Protein AF-A0A6M4ARX1-F1 (afdb_monomer_lite)

Sequence (76 aa):
MNSIHDWTARRSGEGITIDGRTADGSKIKLRYVRSIESDMPDPIATTMDGIRYLLSCQPCPAGRASDAESPAAKAA

Structure (mmCIF, N/CA/C/O backbone):
data_AF-A0A6M4ARX1-F1
#
_entry.id   AF-A0A6M4ARX1-F1
#
loop_
_atom_site.group_PDB
_atom_site.id
_atom_site.type_symbol
_atom_site.label_atom_id
_atom_site.label_alt_id
_atom_site.label_comp_id
_atom_site.label_asym_id
_atom_site.label_entity_id
_atom_site.label_seq_id
_atom_site.pdbx_PDB_ins_code
_atom_site.Cartn_x
_atom_site.Cartn_y
_atom_site.Cartn_z
_atom_site.occupancy
_atom_site.B_iso_or_equiv
_atom_site.auth_seq_id
_atom_site.auth_comp_id
_atom_site.auth_asym_id
_atom_site.auth_atom_id
_atom_site.pdbx_PDB_model_num
ATOM 1 N N . MET A 1 1 ? 3.109 12.407 -4.387 1.00 74.38 1 MET A N 1
ATOM 2 C CA . MET A 1 1 ? 2.222 11.460 -3.675 1.00 74.38 1 MET A CA 1
ATOM 3 C C . MET A 1 1 ? 2.966 10.139 -3.559 1.00 74.38 1 MET A C 1
ATOM 5 O O . MET A 1 1 ? 3.681 9.816 -4.498 1.00 74.38 1 MET A O 1
ATOM 9 N N . ASN A 1 2 ? 2.888 9.439 -2.424 1.00 86.50 2 ASN A N 1
ATOM 10 C CA . ASN A 1 2 ? 3.592 8.163 -2.247 1.00 86.50 2 ASN A CA 1
ATOM 11 C C . ASN A 1 2 ? 2.906 7.076 -3.079 1.00 86.50 2 ASN A C 1
ATOM 13 O O . ASN A 1 2 ? 1.677 7.025 -3.085 1.00 86.50 2 ASN A O 1
ATOM 17 N N . SER A 1 3 ? 3.682 6.211 -3.729 1.00 90.12 3 SER A N 1
ATOM 18 C CA . SER A 1 3 ? 3.154 5.117 -4.550 1.00 90.12 3 SER A CA 1
ATOM 19 C C . SER A 1 3 ? 3.596 3.765 -4.009 1.00 90.12 3 SER A C 1
ATOM 21 O O . SER A 1 3 ? 4.739 3.611 -3.571 1.00 90.12 3 SER A O 1
ATOM 23 N N . ILE A 1 4 ? 2.687 2.795 -4.054 1.00 92.56 4 ILE A N 1
ATOM 24 C CA . ILE A 1 4 ? 2.949 1.394 -3.742 1.00 92.56 4 ILE A CA 1
ATOM 25 C C . ILE A 1 4 ? 2.647 0.572 -4.989 1.00 92.56 4 ILE A C 1
ATOM 27 O O . ILE A 1 4 ? 1.533 0.600 -5.502 1.00 92.56 4 ILE A O 1
ATOM 31 N N . HIS A 1 5 ? 3.654 -0.150 -5.452 1.00 91.62 5 HIS A N 1
ATOM 32 C CA . HIS A 1 5 ? 3.610 -1.078 -6.572 1.00 91.62 5 HIS A CA 1
ATOM 33 C C . HIS A 1 5 ? 3.469 -2.514 -6.069 1.00 91.62 5 HIS A C 1
ATOM 35 O O . HIS A 1 5 ? 3.758 -2.789 -4.898 1.00 91.62 5 HIS A O 1
ATOM 41 N N . ASP A 1 6 ? 3.064 -3.424 -6.958 1.00 90.44 6 ASP A N 1
ATOM 42 C CA . ASP A 1 6 ? 2.983 -4.870 -6.691 1.00 90.44 6 ASP A CA 1
ATOM 43 C C . ASP A 1 6 ? 2.265 -5.180 -5.366 1.00 90.44 6 ASP A C 1
ATOM 45 O O . ASP A 1 6 ? 2.727 -5.970 -4.536 1.00 90.44 6 ASP A O 1
ATOM 49 N N . TRP A 1 7 ? 1.175 -4.455 -5.114 1.00 91.88 7 TRP A N 1
ATOM 50 C CA . TRP A 1 7 ? 0.544 -4.409 -3.807 1.00 91.88 7 TRP A CA 1
ATOM 51 C C . TRP A 1 7 ? -0.531 -5.482 -3.649 1.00 91.88 7 TRP A C 1
ATOM 53 O O . TRP A 1 7 ? -1.205 -5.887 -4.594 1.00 91.88 7 TRP A O 1
ATOM 63 N N . THR A 1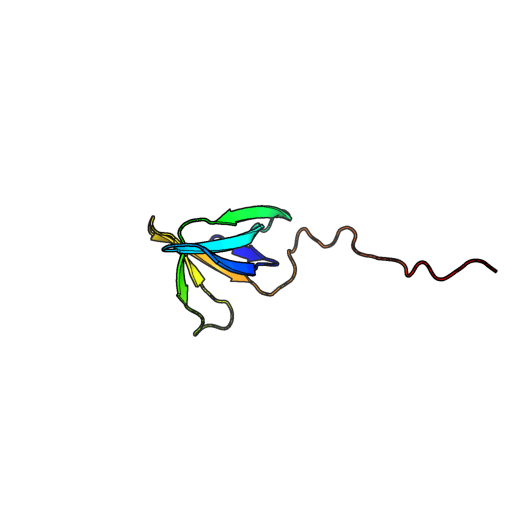 8 ? -0.731 -5.909 -2.408 1.00 91.81 8 THR A N 1
ATOM 64 C CA . THR A 1 8 ? -1.835 -6.777 -2.004 1.00 91.81 8 THR A CA 1
ATOM 65 C C . THR A 1 8 ? -2.474 -6.191 -0.755 1.00 91.81 8 THR A C 1
ATOM 67 O O . THR A 1 8 ? -1.772 -5.762 0.164 1.00 91.81 8 THR A O 1
ATOM 70 N N . ALA A 1 9 ? -3.803 -6.156 -0.712 1.00 92.12 9 ALA A N 1
ATOM 71 C CA . ALA A 1 9 ? -4.542 -5.748 0.473 1.00 92.12 9 ALA A CA 1
ATOM 72 C C . ALA A 1 9 ? -5.181 -6.964 1.140 1.00 92.12 9 ALA A C 1
ATOM 74 O O . ALA A 1 9 ? -5.799 -7.807 0.494 1.00 92.12 9 ALA A O 1
ATOM 75 N N . ARG A 1 10 ? -5.068 -7.023 2.463 1.00 91.44 10 ARG A N 1
ATOM 76 C CA . ARG A 1 10 ? -5.689 -8.047 3.303 1.00 91.44 10 ARG A CA 1
ATOM 77 C C . ARG A 1 10 ? -6.380 -7.382 4.477 1.00 91.44 10 ARG A C 1
ATOM 79 O O . ARG A 1 10 ? -5.799 -6.532 5.156 1.00 91.44 10 ARG A O 1
ATOM 86 N N . ARG A 1 11 ? -7.619 -7.782 4.745 1.00 85.94 11 ARG A N 1
ATOM 87 C CA . ARG A 1 11 ? -8.319 -7.353 5.957 1.00 85.94 11 ARG A CA 1
ATOM 88 C C . ARG A 1 11 ? -7.731 -8.105 7.149 1.00 85.94 11 ARG A C 1
ATOM 90 O O . ARG A 1 11 ? -7.556 -9.319 7.084 1.00 85.94 11 ARG A O 1
ATOM 97 N N . SER A 1 12 ? -7.373 -7.387 8.206 1.00 76.06 12 SER A N 1
ATOM 98 C CA . SER A 1 12 ? -6.768 -7.967 9.406 1.00 76.06 12 SER A CA 1
ATOM 99 C C . SER A 1 12 ? -7.318 -7.259 10.635 1.00 76.06 12 SER A C 1
ATOM 101 O O . SER A 1 12 ? -6.970 -6.107 10.892 1.00 76.06 12 SER A O 1
ATOM 103 N N . GLY A 1 13 ? -8.169 -7.955 11.393 1.00 77.94 13 GLY A N 1
ATOM 104 C CA . GLY A 1 13 ? -8.869 -7.373 12.538 1.00 77.94 13 GLY A CA 1
ATOM 105 C C . GLY A 1 13 ? -9.732 -6.181 12.117 1.00 77.94 13 GLY A C 1
ATOM 106 O O . GLY A 1 13 ? -10.537 -6.288 11.192 1.00 77.94 13 GLY A O 1
ATOM 107 N N . GLU A 1 14 ? -9.528 -5.042 12.776 1.00 75.69 14 GLU A N 1
ATOM 108 C CA . GLU A 1 14 ? -10.308 -3.813 12.575 1.00 75.69 14 GLU A CA 1
ATOM 109 C C . GLU A 1 14 ? -9.867 -2.968 11.367 1.00 75.69 14 GLU A C 1
ATOM 111 O O . GLU A 1 14 ? -10.540 -2.002 11.019 1.00 75.69 14 GLU A O 1
ATOM 116 N N . GLY A 1 15 ? -8.763 -3.319 10.698 1.00 83.44 15 GLY A N 1
ATOM 117 C CA . GLY A 1 15 ? -8.201 -2.514 9.613 1.00 83.44 15 GLY A CA 1
ATOM 118 C C . GLY A 1 15 ? -7.830 -3.304 8.363 1.00 83.44 15 GLY A C 1
ATOM 119 O O . GLY A 1 15 ? -7.994 -4.525 8.268 1.00 83.44 15 GLY A O 1
ATOM 120 N N . ILE A 1 16 ? -7.284 -2.583 7.387 1.00 91.94 16 ILE A N 1
ATOM 121 C CA . ILE A 1 16 ? -6.679 -3.160 6.188 1.00 91.94 16 ILE A CA 1
ATOM 122 C C . ILE A 1 16 ? -5.155 -3.092 6.336 1.00 91.94 16 ILE A C 1
ATOM 124 O O . ILE A 1 16 ? -4.594 -2.111 6.824 1.00 91.94 16 ILE A O 1
ATOM 128 N N . THR A 1 17 ? -4.475 -4.165 5.953 1.00 93.25 17 THR A N 1
ATOM 129 C CA . THR A 1 17 ? -3.020 -4.196 5.798 1.00 93.25 17 THR A CA 1
A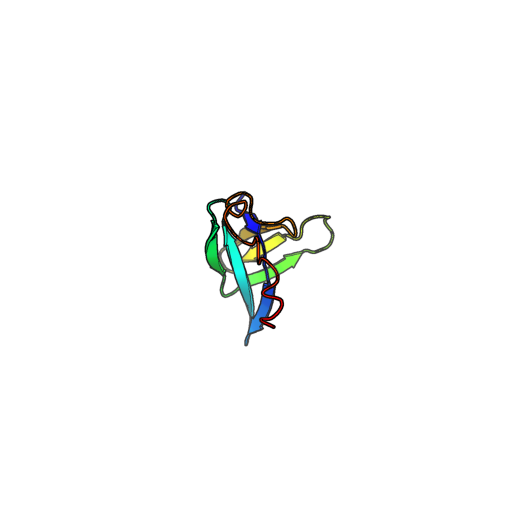TOM 130 C C . THR A 1 17 ? -2.700 -4.275 4.316 1.00 93.25 17 THR A C 1
ATOM 132 O O . THR A 1 17 ? -3.302 -5.084 3.612 1.00 93.25 17 THR A O 1
ATOM 135 N N . ILE A 1 18 ? -1.760 -3.452 3.859 1.00 93.75 18 ILE A N 1
ATOM 136 C CA . ILE A 1 18 ? -1.258 -3.477 2.487 1.00 93.75 18 ILE A CA 1
ATOM 137 C C . ILE A 1 18 ? 0.215 -3.859 2.521 1.00 93.75 18 ILE A C 1
ATOM 139 O O . ILE A 1 18 ? 1.010 -3.214 3.200 1.00 93.75 18 ILE A O 1
ATOM 143 N N . ASP A 1 19 ? 0.567 -4.907 1.792 1.00 93.94 19 ASP A N 1
ATOM 144 C CA . ASP A 1 19 ? 1.944 -5.308 1.517 1.00 93.94 19 ASP A CA 1
ATOM 145 C C . ASP A 1 19 ? 2.263 -4.919 0.065 1.00 93.94 19 ASP A C 1
ATOM 147 O O . ASP A 1 19 ? 1.436 -5.159 -0.808 1.00 93.94 19 ASP A O 1
ATOM 151 N N . GLY A 1 20 ? 3.422 -4.318 -0.210 1.00 93.44 20 GLY A N 1
ATOM 152 C CA . GLY A 1 20 ? 3.820 -3.941 -1.572 1.00 93.44 20 GLY A CA 1
ATOM 153 C C . GLY A 1 20 ? 5.259 -3.438 -1.652 1.00 93.44 20 GLY A C 1
ATOM 154 O O . GLY A 1 20 ? 6.076 -3.726 -0.770 1.00 93.44 20 GLY A O 1
ATOM 155 N N . ARG A 1 21 ? 5.583 -2.681 -2.703 1.00 93.12 21 ARG A N 1
ATOM 156 C CA . ARG A 1 21 ? 6.911 -2.084 -2.916 1.00 93.12 21 ARG A CA 1
ATOM 157 C C . ARG A 1 21 ? 6.826 -0.584 -3.165 1.00 93.12 21 ARG A C 1
ATOM 159 O O . ARG A 1 21 ? 5.941 -0.121 -3.874 1.00 93.12 21 ARG A O 1
ATOM 166 N N . THR A 1 22 ? 7.744 0.185 -2.598 1.00 90.38 22 THR A N 1
ATOM 167 C CA . THR A 1 22 ? 7.929 1.602 -2.941 1.00 90.38 22 THR A CA 1
ATOM 168 C C . THR A 1 22 ? 8.612 1.745 -4.301 1.00 90.38 22 THR A C 1
ATOM 170 O O . THR A 1 22 ? 9.115 0.774 -4.858 1.00 90.38 22 THR A O 1
ATOM 173 N N . ALA A 1 23 ? 8.632 2.959 -4.857 1.00 86.62 23 ALA A N 1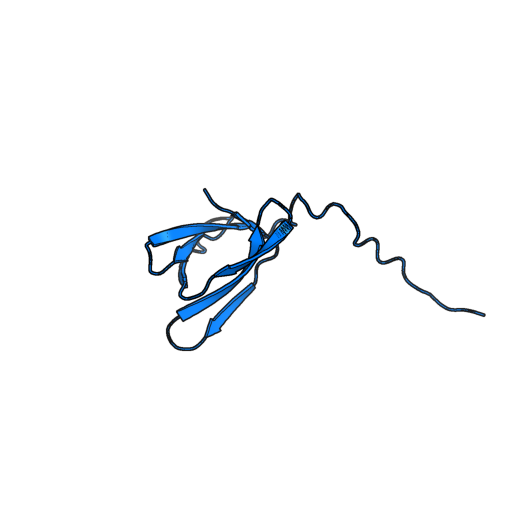
ATOM 174 C CA . ALA A 1 23 ? 9.183 3.223 -6.192 1.00 86.62 23 ALA A CA 1
ATOM 175 C C . ALA A 1 23 ? 10.676 2.855 -6.350 1.00 86.62 23 ALA A C 1
ATOM 177 O O . ALA A 1 23 ? 11.124 2.577 -7.460 1.00 86.62 23 ALA A O 1
ATOM 178 N N . ASP A 1 24 ? 11.432 2.828 -5.251 1.00 86.88 24 ASP A N 1
ATOM 179 C CA . ASP A 1 24 ? 12.834 2.388 -5.172 1.00 86.88 24 ASP A CA 1
ATOM 180 C C . ASP A 1 24 ? 12.993 0.854 -5.083 1.00 86.88 24 ASP A C 1
ATOM 182 O O . ASP A 1 24 ? 14.111 0.350 -5.039 1.00 86.88 24 ASP A O 1
ATOM 186 N N . GLY A 1 25 ? 11.889 0.101 -5.060 1.00 86.25 25 GLY A N 1
ATOM 187 C CA . GLY A 1 25 ? 11.877 -1.356 -4.937 1.00 86.25 25 GLY A CA 1
ATOM 188 C C . GLY A 1 25 ? 11.896 -1.871 -3.499 1.00 86.25 25 GLY A C 1
ATOM 189 O O . GLY A 1 25 ? 11.802 -3.086 -3.294 1.00 86.25 25 GLY A O 1
ATOM 190 N N . SER A 1 26 ? 11.968 -0.989 -2.498 1.00 89.62 26 SER A N 1
ATOM 191 C CA . SER A 1 26 ? 11.951 -1.389 -1.092 1.00 89.62 26 SER A CA 1
ATOM 192 C C . SER A 1 26 ? 10.592 -1.981 -0.711 1.00 89.62 26 SER A C 1
ATOM 194 O O . SER A 1 26 ? 9.533 -1.479 -1.087 1.00 89.62 26 SER A O 1
ATOM 196 N N . LYS A 1 27 ? 10.596 -3.080 0.051 1.00 92.56 27 LYS A N 1
ATOM 197 C CA . LYS A 1 27 ? 9.353 -3.682 0.556 1.00 92.56 27 LYS A CA 1
ATOM 198 C C . LYS A 1 27 ? 8.726 -2.762 1.600 1.00 92.56 27 LYS A C 1
ATOM 200 O O . LYS A 1 27 ? 9.400 -2.339 2.536 1.00 92.56 27 LYS A O 1
ATOM 205 N N . ILE A 1 28 ? 7.424 -2.525 1.482 1.00 92.56 28 ILE A N 1
ATOM 206 C CA . ILE A 1 28 ? 6.648 -1.721 2.426 1.00 92.56 28 ILE A CA 1
ATOM 207 C C . ILE A 1 28 ? 5.429 -2.498 2.920 1.00 92.56 28 ILE A C 1
ATOM 209 O O . ILE A 1 28 ? 4.804 -3.257 2.178 1.00 92.56 28 ILE A O 1
ATOM 213 N N . LYS A 1 29 ? 5.090 -2.292 4.195 1.00 93.38 29 LYS A N 1
ATOM 214 C CA . LYS A 1 29 ? 3.896 -2.844 4.833 1.00 93.38 29 LYS A CA 1
ATOM 215 C C . LYS A 1 29 ? 3.131 -1.735 5.542 1.00 93.38 29 LYS A C 1
ATOM 217 O O . LYS A 1 29 ? 3.535 -1.299 6.618 1.00 93.38 29 LYS A O 1
ATOM 222 N N . LEU A 1 30 ? 2.014 -1.307 4.964 1.00 91.69 30 LEU A N 1
ATOM 223 C CA . LEU A 1 30 ? 1.088 -0.391 5.618 1.00 91.69 30 LEU A CA 1
ATOM 224 C C . LEU A 1 30 ? 0.143 -1.177 6.521 1.00 91.69 30 LEU A C 1
ATOM 226 O O . LEU A 1 30 ? -0.546 -2.091 6.071 1.00 91.69 30 LEU A O 1
ATOM 230 N N . ARG A 1 31 ? 0.096 -0.807 7.798 1.00 88.88 31 ARG A N 1
ATOM 231 C CA . ARG A 1 31 ? -0.892 -1.307 8.761 1.00 88.88 31 ARG A CA 1
ATOM 232 C C . ARG A 1 31 ? -1.925 -0.216 9.014 1.00 88.88 31 ARG A C 1
ATOM 234 O O . ARG A 1 31 ? -1.621 0.959 8.841 1.00 88.88 31 ARG A O 1
ATOM 241 N N . TYR A 1 32 ? -3.119 -0.613 9.444 1.00 87.62 32 TYR A N 1
ATOM 242 C CA . TYR A 1 32 ? -4.195 0.320 9.790 1.00 87.62 32 TYR A CA 1
ATOM 243 C C . TYR A 1 32 ? -4.564 1.255 8.625 1.00 87.62 32 TYR A C 1
ATOM 245 O O . TYR A 1 32 ? -4.679 2.470 8.772 1.00 87.62 32 TYR A O 1
ATOM 253 N N . VAL A 1 33 ? -4.737 0.684 7.434 1.00 90.69 33 VAL A N 1
ATOM 254 C CA . VAL A 1 33 ? -5.360 1.394 6.316 1.00 90.69 33 VAL A CA 1
ATOM 255 C C . VAL A 1 33 ? -6.858 1.493 6.597 1.00 90.69 33 VAL A C 1
ATOM 257 O O . VAL A 1 33 ? -7.517 0.478 6.840 1.00 90.69 33 VAL A O 1
ATOM 260 N N . ARG A 1 34 ? -7.364 2.730 6.612 1.00 90.06 34 ARG A N 1
ATOM 261 C CA . ARG A 1 34 ? -8.751 3.085 6.929 1.00 90.06 34 ARG A CA 1
ATOM 262 C C . ARG A 1 34 ? -9.680 2.781 5.760 1.00 90.06 34 ARG A C 1
ATOM 264 O O . ARG A 1 34 ? -10.759 2.234 5.961 1.00 90.06 34 ARG A O 1
ATOM 271 N N . SER A 1 35 ? -9.267 3.148 4.552 1.00 89.56 35 SER A N 1
ATOM 272 C CA . SER A 1 35 ? -10.048 2.955 3.331 1.00 89.56 35 SER A CA 1
ATOM 273 C C . SER A 1 35 ? -9.143 2.754 2.119 1.00 89.56 35 SER A C 1
ATOM 275 O O . SER A 1 35 ? -7.994 3.203 2.100 1.00 89.56 35 SER A O 1
ATOM 277 N N . ILE A 1 36 ? -9.687 2.069 1.114 1.00 90.88 36 ILE A N 1
ATOM 278 C CA . ILE A 1 36 ? -9.145 2.019 -0.242 1.00 90.88 36 ILE A CA 1
ATOM 279 C C . ILE A 1 36 ? -10.256 2.508 -1.169 1.00 90.88 36 ILE A C 1
ATOM 281 O O . ILE A 1 36 ? -11.307 1.878 -1.258 1.00 90.88 36 ILE A O 1
ATOM 285 N N . GLU A 1 37 ? -10.03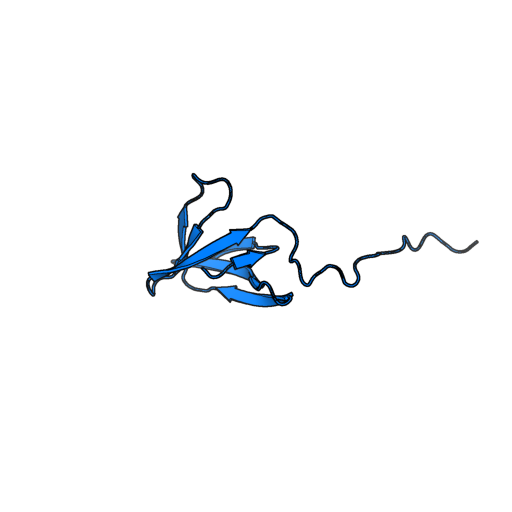5 3.644 -1.815 1.00 89.75 37 GLU A N 1
ATOM 286 C CA . GLU A 1 37 ? -10.944 4.218 -2.807 1.00 89.75 37 GLU A CA 1
ATOM 287 C C . GLU A 1 37 ? -10.552 3.672 -4.184 1.00 89.75 37 GLU A C 1
ATOM 289 O O . GLU A 1 37 ? -9.450 3.941 -4.659 1.00 89.75 37 GLU A O 1
ATOM 294 N N . SER A 1 38 ? -11.426 2.864 -4.793 1.00 79.38 38 SER A N 1
ATOM 295 C CA . SER A 1 38 ? -11.142 2.112 -6.029 1.00 7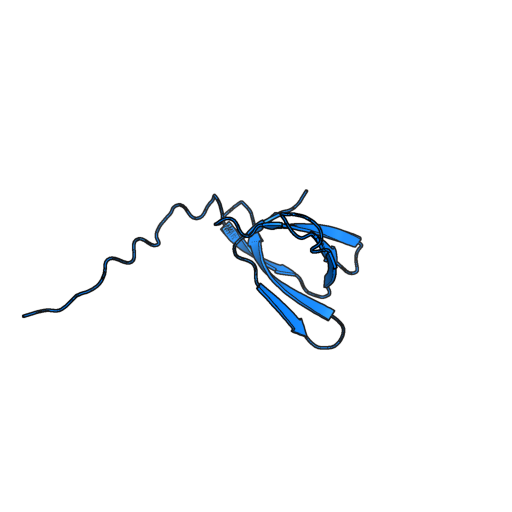9.38 38 SER A CA 1
ATOM 296 C C . SER A 1 38 ? -11.837 2.675 -7.275 1.00 79.38 38 SER A C 1
ATOM 298 O O . SER A 1 38 ? -11.748 2.068 -8.339 1.00 79.38 38 SER A O 1
ATOM 300 N N . ASP A 1 39 ? -12.511 3.823 -7.171 1.00 72.88 39 ASP A N 1
ATOM 301 C CA . ASP A 1 39 ? -13.275 4.428 -8.278 1.00 72.88 39 ASP A CA 1
ATOM 302 C C . ASP A 1 39 ? -12.383 5.124 -9.327 1.00 72.88 39 ASP A C 1
ATOM 304 O O . ASP A 1 39 ? -12.870 5.768 -10.255 1.00 72.88 39 ASP A O 1
ATOM 308 N N . MET A 1 40 ? -11.062 5.005 -9.186 1.00 67.00 40 MET A N 1
ATOM 309 C CA . MET A 1 40 ? -10.058 5.566 -10.084 1.00 67.00 40 MET A CA 1
ATOM 310 C C . MET A 1 40 ? -9.213 4.453 -10.713 1.00 67.00 40 MET A C 1
ATOM 312 O O . MET A 1 40 ? -9.080 3.384 -10.117 1.00 67.00 40 MET A O 1
ATOM 316 N N . PRO A 1 41 ? -8.620 4.693 -11.900 1.00 75.44 41 PRO A N 1
ATOM 317 C CA . PRO A 1 41 ? -7.781 3.703 -12.584 1.00 75.44 41 PRO A CA 1
ATOM 318 C C . PRO A 1 41 ? -6.628 3.185 -11.712 1.00 75.44 41 PRO A C 1
ATOM 320 O O . PRO A 1 41 ? -6.247 2.026 -11.843 1.00 75.44 41 PRO A O 1
ATOM 323 N N . ASP A 1 42 ? -6.136 4.016 -10.790 1.00 81.94 42 ASP A N 1
ATOM 324 C CA . ASP A 1 42 ? -5.218 3.633 -9.722 1.00 81.94 42 ASP A CA 1
ATOM 325 C C . ASP A 1 42 ? -5.893 3.884 -8.358 1.00 81.94 42 ASP A C 1
ATOM 327 O O . ASP A 1 42 ? -6.193 5.040 -8.027 1.00 81.94 42 ASP A O 1
ATOM 331 N N . PRO A 1 43 ? -6.151 2.838 -7.551 1.00 90.81 43 PRO A N 1
ATOM 332 C CA . PRO A 1 43 ? -6.776 2.991 -6.242 1.00 90.81 43 PRO A CA 1
ATOM 333 C C . PRO A 1 43 ? -5.944 3.839 -5.272 1.00 90.81 43 PRO A C 1
ATOM 335 O O . PRO A 1 43 ? -4.715 3.866 -5.337 1.00 90.81 43 PRO A O 1
ATOM 338 N N . ILE A 1 44 ? -6.598 4.496 -4.310 1.00 92.56 44 ILE A N 1
ATOM 339 C CA . ILE A 1 44 ? -5.919 5.265 -3.255 1.00 92.56 44 ILE A CA 1
ATOM 340 C C . ILE A 1 44 ? -6.184 4.637 -1.890 1.00 92.56 44 ILE A C 1
ATOM 342 O O . ILE A 1 44 ? -7.328 4.549 -1.451 1.00 92.56 44 ILE A O 1
ATOM 346 N N . ALA A 1 45 ? -5.118 4.264 -1.183 1.00 93.06 45 ALA A N 1
ATOM 347 C CA . ALA A 1 45 ? -5.183 3.892 0.225 1.00 93.06 45 ALA A CA 1
ATOM 348 C C . ALA A 1 45 ? -5.016 5.116 1.122 1.00 93.06 45 ALA A C 1
ATOM 350 O O . ALA A 1 45 ? -4.078 5.895 0.948 1.00 93.06 45 ALA A O 1
ATOM 351 N N . THR A 1 46 ? -5.868 5.230 2.136 1.00 93.06 46 THR A N 1
ATOM 352 C CA . THR A 1 46 ? -5.754 6.249 3.185 1.00 93.06 46 THR A CA 1
ATOM 353 C C . THR A 1 46 ? -5.498 5.565 4.523 1.00 93.06 46 THR A C 1
ATOM 355 O O . THR A 1 46 ? -6.285 4.721 4.957 1.00 93.06 46 THR A O 1
ATOM 358 N N . THR A 1 47 ? -4.384 5.888 5.182 1.00 91.62 47 THR A N 1
ATOM 359 C CA . THR A 1 47 ? -4.057 5.365 6.519 1.00 91.62 47 THR A CA 1
ATOM 360 C C . THR A 1 47 ? -4.903 6.038 7.601 1.00 91.62 47 THR A C 1
ATOM 362 O O . THR A 1 47 ? -5.520 7.078 7.367 1.00 91.62 47 THR A O 1
ATOM 365 N N . MET A 1 48 ? -4.934 5.462 8.805 1.00 88.94 48 MET A N 1
ATOM 366 C CA . MET A 1 48 ? -5.582 6.093 9.967 1.00 88.94 48 MET A CA 1
ATOM 367 C C . MET A 1 48 ? -4.992 7.471 10.311 1.00 88.94 48 MET A C 1
ATOM 369 O O . MET A 1 48 ? -5.732 8.344 10.755 1.00 88.94 48 MET A O 1
ATOM 373 N N . ASP A 1 49 ? -3.709 7.694 10.015 1.00 89.56 49 ASP A N 1
ATOM 374 C CA . ASP A 1 49 ? -3.027 8.986 10.191 1.00 89.56 49 ASP A CA 1
ATOM 375 C C . ASP A 1 49 ? -3.352 10.002 9.074 1.00 89.56 49 ASP A C 1
ATOM 377 O O . ASP A 1 49 ? -2.809 11.103 9.046 1.00 89.56 49 ASP A O 1
ATOM 381 N N . GLY A 1 50 ? -4.211 9.635 8.115 1.00 89.69 50 GLY A N 1
ATOM 382 C CA . GLY A 1 50 ? -4.600 10.487 6.988 1.00 89.69 50 GLY A CA 1
ATOM 383 C C . GLY A 1 50 ? -3.587 10.530 5.840 1.00 89.69 50 GLY A C 1
ATOM 384 O O . GLY A 1 50 ? -3.749 11.323 4.911 1.00 89.69 50 GLY A O 1
ATOM 385 N N . ILE A 1 51 ? -2.555 9.680 5.859 1.00 91.31 51 ILE A N 1
ATOM 386 C CA . ILE A 1 51 ? -1.564 9.604 4.780 1.00 91.31 51 ILE A CA 1
ATOM 387 C C . ILE A 1 51 ? -2.172 8.855 3.597 1.00 91.31 51 ILE A C 1
ATOM 389 O O . ILE A 1 51 ? -2.755 7.782 3.756 1.00 91.31 51 ILE A O 1
ATOM 393 N N . ARG A 1 52 ? -2.004 9.412 2.395 1.00 91.75 52 ARG A N 1
ATOM 394 C CA . ARG A 1 52 ? -2.551 8.858 1.154 1.00 91.75 52 ARG A CA 1
ATOM 395 C C . ARG A 1 52 ? -1.456 8.220 0.306 1.00 91.75 52 ARG A C 1
ATOM 397 O O . ARG A 1 52 ? -0.423 8.843 0.050 1.00 91.75 52 ARG A O 1
ATOM 404 N N . TYR A 1 53 ? -1.723 7.008 -0.164 1.00 92.25 53 TYR A N 1
ATOM 405 C CA . TYR A 1 53 ? -0.856 6.241 -1.051 1.00 92.25 53 TYR A CA 1
ATOM 406 C C . TYR A 1 53 ? -1.605 5.890 -2.328 1.00 92.25 53 TYR A C 1
ATOM 408 O O . TYR A 1 53 ? -2.715 5.368 -2.271 1.00 92.25 53 TYR A O 1
ATOM 416 N N . LEU A 1 54 ? -0.983 6.159 -3.470 1.00 92.69 54 LEU A N 1
ATOM 417 C CA . LEU A 1 54 ? -1.433 5.645 -4.753 1.00 92.69 54 LEU A CA 1
ATOM 418 C C . LEU A 1 54 ? -1.041 4.169 -4.845 1.00 92.69 54 LEU A C 1
ATOM 420 O O . LEU A 1 54 ? 0.121 3.820 -4.641 1.00 92.69 54 LEU A O 1
ATOM 424 N N . LEU A 1 55 ? -2.000 3.304 -5.131 1.00 91.88 55 LEU A N 1
ATOM 425 C CA . LEU A 1 55 ? -1.790 1.875 -5.274 1.00 91.88 55 LEU A CA 1
ATOM 426 C C . LEU A 1 55 ? -1.709 1.543 -6.762 1.00 91.88 55 LEU A C 1
ATOM 428 O O . LEU A 1 55 ? -2.722 1.437 -7.444 1.00 91.88 55 LEU A O 1
ATOM 432 N N . SER A 1 56 ? -0.494 1.402 -7.276 1.00 88.81 56 SER A N 1
ATOM 433 C CA . SER A 1 56 ? -0.271 1.127 -8.689 1.00 88.81 56 SER A CA 1
ATOM 434 C C . SER A 1 56 ? -0.251 -0.374 -8.947 1.00 88.81 56 SER A C 1
ATOM 436 O O . SER A 1 56 ? 0.528 -1.114 -8.347 1.00 88.81 56 SER A O 1
ATOM 438 N N . CYS A 1 57 ? -1.078 -0.820 -9.888 1.00 78.56 57 CYS A N 1
ATOM 439 C CA . CYS A 1 57 ? -1.020 -2.186 -10.414 1.00 78.56 57 CYS A CA 1
ATOM 440 C C . CYS A 1 57 ? 0.115 -2.374 -11.436 1.00 78.56 57 CYS A C 1
ATOM 442 O O . CYS A 1 57 ? 0.306 -3.479 -11.942 1.00 78.56 57 CYS A O 1
ATOM 444 N N . GLN A 1 58 ? 0.854 -1.310 -11.772 1.00 81.75 58 GLN A N 1
ATOM 445 C CA . GLN A 1 58 ? 2.018 -1.415 -12.642 1.00 81.75 58 GLN A CA 1
ATOM 446 C C . GLN A 1 58 ? 3.212 -2.004 -11.884 1.00 81.75 58 GLN A C 1
ATOM 448 O O . GLN A 1 58 ? 3.407 -1.673 -10.706 1.00 81.75 58 GLN A O 1
ATOM 453 N N . PRO A 1 59 ? 4.041 -2.815 -12.569 1.00 76.56 59 PRO A N 1
ATOM 454 C CA . PRO A 1 59 ? 5.242 -3.376 -11.973 1.00 76.56 59 PRO A CA 1
ATOM 455 C C . PRO A 1 59 ? 6.144 -2.266 -11.442 1.00 76.56 59 PRO A C 1
ATOM 457 O O . PRO A 1 59 ? 6.280 -1.202 -12.056 1.00 76.56 59 PRO A O 1
ATOM 460 N N . CYS A 1 60 ? 6.770 -2.519 -10.294 1.00 77.88 60 CYS A N 1
ATOM 461 C CA . CYS A 1 60 ? 7.664 -1.556 -9.671 1.00 77.88 60 CYS A CA 1
ATOM 462 C C . CYS A 1 60 ? 8.783 -1.125 -10.648 1.00 77.88 60 CYS A C 1
ATOM 464 O O . CYS A 1 60 ? 9.486 -1.988 -11.180 1.00 77.88 60 CYS A O 1
ATOM 466 N N . PRO A 1 61 ? 9.018 0.185 -10.871 1.00 72.38 61 PRO A N 1
ATOM 467 C CA . PRO A 1 61 ? 10.001 0.661 -11.851 1.00 72.38 61 PRO A CA 1
ATOM 468 C C . PRO A 1 61 ? 11.444 0.279 -11.488 1.00 72.38 61 PRO A C 1
ATOM 470 O O . PRO A 1 61 ? 12.251 0.001 -12.374 1.00 72.38 61 PRO A O 1
ATOM 473 N N . ALA A 1 62 ? 11.758 0.166 -10.194 1.00 64.88 62 ALA A N 1
ATOM 474 C CA . ALA A 1 62 ? 13.033 -0.377 -9.717 1.00 64.88 62 ALA A CA 1
ATOM 475 C C . ALA A 1 62 ? 13.187 -1.903 -9.932 1.00 64.88 62 ALA A C 1
ATOM 477 O O . ALA A 1 62 ? 14.256 -2.457 -9.700 1.00 64.88 62 ALA A O 1
ATOM 478 N N . GLY A 1 63 ? 12.132 -2.587 -10.389 1.00 53.75 63 GLY A N 1
ATOM 479 C CA . GLY A 1 63 ? 12.055 -4.031 -10.613 1.00 53.75 63 GLY A CA 1
ATOM 480 C C . GLY A 1 63 ? 12.432 -4.498 -12.021 1.00 53.75 63 GLY A C 1
ATOM 481 O O . GLY A 1 63 ? 12.234 -5.667 -12.333 1.00 53.75 63 GLY A O 1
ATOM 482 N N . ARG A 1 64 ? 13.032 -3.656 -12.877 1.00 50.34 64 ARG A N 1
ATOM 483 C CA . ARG A 1 64 ? 13.647 -4.135 -14.136 1.00 50.34 64 ARG A CA 1
ATOM 484 C C . ARG A 1 64 ? 14.985 -4.865 -13.926 1.00 50.34 64 ARG A C 1
ATOM 486 O O . ARG A 1 64 ? 15.778 -4.977 -14.856 1.00 50.34 64 ARG A O 1
ATOM 493 N N . ALA A 1 65 ? 15.231 -5.358 -12.716 1.00 49.03 65 ALA A N 1
ATOM 494 C CA . ALA A 1 65 ? 16.338 -6.233 -12.384 1.00 49.03 65 ALA A CA 1
ATOM 495 C C . ALA A 1 65 ? 15.783 -7.569 -11.864 1.00 49.03 65 ALA A C 1
ATOM 497 O O . ALA A 1 65 ? 15.351 -7.671 -10.719 1.00 49.03 65 ALA A O 1
ATOM 498 N N . SER A 1 66 ? 15.856 -8.577 -12.735 1.00 47.38 66 SER A N 1
ATOM 499 C CA . SER A 1 66 ? 15.948 -10.000 -12.384 1.00 47.38 66 SER A CA 1
ATOM 500 C C . SER A 1 66 ? 14.681 -10.736 -11.935 1.00 47.38 66 SER A C 1
ATOM 502 O O . SER A 1 66 ? 14.675 -11.362 -10.888 1.00 47.38 66 SER A O 1
ATOM 504 N N . ASP A 1 67 ? 13.682 -10.803 -12.812 1.00 48.75 67 ASP A N 1
ATOM 505 C CA . ASP A 1 67 ? 12.847 -12.009 -12.946 1.00 48.75 67 ASP A CA 1
ATOM 506 C C . ASP A 1 67 ? 12.827 -12.429 -14.427 1.00 48.75 67 ASP A C 1
ATOM 508 O O . ASP A 1 67 ? 11.801 -12.497 -15.098 1.00 48.75 67 ASP A O 1
ATOM 512 N N . ALA A 1 68 ? 14.023 -12.673 -14.971 1.00 44.56 68 ALA A N 1
ATOM 513 C CA . ALA A 1 68 ? 14.173 -13.658 -16.033 1.00 44.56 68 ALA A CA 1
ATOM 514 C C . ALA A 1 68 ? 14.318 -15.016 -15.338 1.00 44.56 68 ALA A C 1
ATOM 516 O O . ALA A 1 68 ? 15.424 -15.538 -15.193 1.00 44.56 68 ALA A O 1
ATOM 517 N N . GLU A 1 69 ? 13.202 -15.563 -14.854 1.00 42.62 69 GLU A N 1
ATOM 518 C CA . GLU A 1 69 ? 13.124 -16.988 -14.561 1.00 42.62 69 GLU A CA 1
ATOM 519 C C . GLU A 1 69 ? 13.256 -17.711 -15.908 1.00 42.62 69 GLU A C 1
ATOM 521 O O . G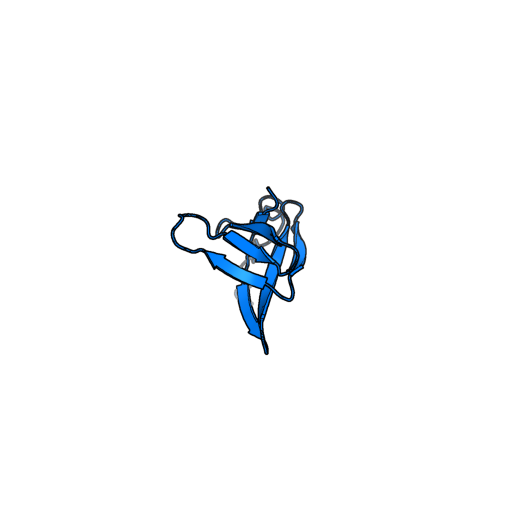LU A 1 69 ? 12.307 -17.886 -16.670 1.00 42.62 69 GLU A O 1
ATOM 526 N N . SER A 1 70 ? 14.503 -18.027 -16.255 1.00 46.38 70 SER A N 1
ATOM 527 C CA . SER A 1 70 ? 14.836 -18.981 -17.302 1.00 46.38 70 SER A CA 1
ATOM 528 C C . SER A 1 70 ? 14.117 -20.287 -16.954 1.00 46.38 70 SER A C 1
ATOM 530 O O . SER A 1 70 ? 14.326 -20.785 -15.843 1.00 46.38 70 SER A O 1
ATOM 532 N N . PRO A 1 71 ? 13.267 -20.860 -17.827 1.00 42.34 71 PRO A N 1
ATOM 533 C CA . PRO A 1 71 ? 12.658 -22.139 -17.524 1.00 42.34 71 PRO A CA 1
ATOM 534 C C . PRO A 1 71 ? 13.777 -23.176 -17.437 1.00 42.34 71 PRO A C 1
ATOM 536 O O . PRO A 1 71 ? 14.383 -23.560 -18.438 1.00 42.34 71 PRO A O 1
ATOM 539 N N . ALA A 1 72 ? 14.060 -23.628 -16.217 1.00 52.34 72 ALA A N 1
ATOM 540 C CA . ALA A 1 72 ? 14.836 -24.826 -15.972 1.00 52.34 72 ALA A CA 1
ATOM 541 C C . ALA A 1 72 ? 14.058 -26.014 -16.558 1.00 52.34 72 ALA A C 1
ATOM 543 O O . ALA A 1 72 ? 13.231 -26.632 -15.893 1.00 52.34 72 ALA A O 1
ATOM 544 N N . ALA A 1 73 ? 14.306 -26.325 -17.829 1.00 46.59 73 ALA A N 1
ATOM 545 C CA . ALA A 1 73 ? 13.758 -27.491 -18.502 1.00 46.59 73 ALA A CA 1
ATOM 546 C C . ALA A 1 73 ? 14.882 -28.483 -18.827 1.00 46.59 73 ALA A C 1
ATOM 548 O O . ALA A 1 73 ? 15.418 -28.521 -19.926 1.00 46.59 73 ALA A O 1
ATOM 549 N N . LYS A 1 74 ? 15.162 -29.294 -17.802 1.00 39.50 74 LYS A N 1
ATOM 550 C CA . LYS A 1 74 ? 15.377 -30.747 -17.849 1.00 39.50 74 LYS A CA 1
ATOM 551 C C . LYS A 1 74 ? 16.595 -31.288 -18.620 1.00 39.50 74 LYS A C 1
ATOM 553 O O . LYS A 1 74 ? 16.646 -31.308 -19.842 1.00 39.50 74 LYS A O 1
ATOM 558 N N . ALA A 1 75 ? 17.503 -31.864 -17.833 1.00 45.06 75 ALA A N 1
ATOM 559 C CA . ALA A 1 75 ? 18.519 -32.816 -18.260 1.00 45.06 75 ALA A CA 1
ATOM 560 C C . ALA A 1 75 ? 17.924 -34.012 -19.029 1.00 45.06 75 ALA A C 1
ATOM 562 O O . ALA A 1 75 ? 16.916 -34.587 -18.600 1.00 45.06 75 ALA A O 1
ATOM 563 N N . ALA A 1 76 ? 18.602 -34.401 -20.109 1.00 48.91 76 ALA A N 1
ATOM 564 C CA . ALA A 1 76 ? 18.650 -35.750 -20.666 1.00 48.91 76 ALA A CA 1
ATOM 565 C C . ALA A 1 76 ? 20.012 -35.935 -21.345 1.00 48.91 76 ALA A C 1
ATOM 567 O O . ALA A 1 76 ? 20.416 -35.004 -22.078 1.00 48.91 76 ALA A O 1
#

Secondary structure (DSSP, 8-state):
-EEEEEEEEEEETTEEEEEEE-TTS-EEEEEEEEEEE-SSSS-EEEETT--EEEEE-SPPGGG-SS----------

pLDDT: mean 79.64, std 16.91, range [39.5, 93.94]

Radius of gyration: 15.6 Å; chains: 1; bounding box: 32×47×33 Å

Foldseek 3Di:
DWEWEPKDWDDDPPAIWIWGATLLRHTDIDDQFPDWADPDPWIWTAHPVRDIYTYDDDHRPNPPPDPPPPPPDDDD

Organism: NCBI:txid2698828